Protein AF-A0A8S3E7M5-F1 (afdb_monomer_lite)

InterPro domains:
  IPR029052 Metallo-dependent phosphatase-like [G3DSA:3.60.21.10] (1-58)
  IPR029052 Metallo-dependent phosphatase-like [SSF56300] (2-57)
  IPR051134 Protein Phosphatase PPP [PTHR45668] (1-58)

pLDDT: mean 96.55, std 4.74, range [65.12, 98.81]

Radius of gyration: 11.52 Å; chains: 1; bounding box: 26×25×23 Å

Organism: NCBI:txid392030

Foldseek 3Di:
D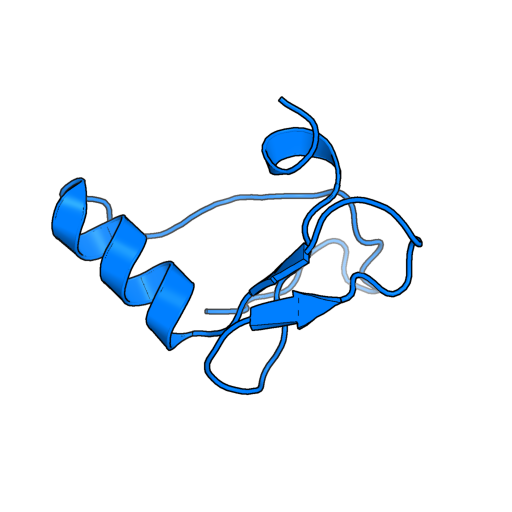FQVPQEEEDDDADWAQDPVNTHIYHHPVRQVVVCVVVVHDHDDDDPDDDPVRDDDDD

Sequence (58 aa):
MSEILWSDPQPQAGRSESKRGVGLQFGPDVTERFLKLNNLEYVVRSHEVKQEGYELAH

Structure (mmCIF, N/CA/C/O backbone):
data_AF-A0A8S3E7M5-F1
#
_entry.id   AF-A0A8S3E7M5-F1
#
loop_
_atom_site.group_PDB
_atom_site.id
_atom_site.type_symbol
_atom_site.label_atom_id
_atom_site.label_alt_id
_atom_site.label_comp_id
_atom_site.label_asym_id
_atom_site.label_entity_id
_atom_site.label_seq_id
_atom_site.pdbx_PDB_ins_code
_atom_site.Cartn_x
_atom_site.Cartn_y
_atom_site.Cartn_z
_atom_site.occupancy
_atom_site.B_iso_or_equiv
_atom_site.auth_seq_id
_atom_site.auth_comp_id
_atom_site.auth_asym_id
_atom_site.auth_atom_id
_atom_site.pdbx_PDB_model_num
ATOM 1 N N . MET A 1 1 ? -10.032 6.481 -12.719 1.00 65.12 1 MET A N 1
ATOM 2 C CA . MET A 1 1 ? -9.811 5.063 -13.095 1.00 65.12 1 MET A CA 1
ATOM 3 C C . MET A 1 1 ? -8.334 4.671 -13.184 1.00 65.12 1 MET A C 1
ATOM 5 O O . MET A 1 1 ? -8.055 3.498 -13.020 1.00 65.12 1 MET A O 1
ATOM 9 N N . SER A 1 2 ? -7.388 5.597 -13.391 1.00 86.06 2 SER A N 1
ATOM 10 C CA . SER A 1 2 ? -5.952 5.258 -13.465 1.00 86.06 2 SER A CA 1
ATOM 11 C C . SER A 1 2 ? -5.344 4.794 -12.124 1.00 86.06 2 SER A C 1
ATOM 13 O O . SER A 1 2 ? -4.630 3.799 -12.076 1.00 86.06 2 SER A O 1
ATOM 15 N N . GLU A 1 3 ? -5.687 5.453 -11.013 1.00 91.31 3 GLU A N 1
ATOM 16 C CA . GLU A 1 3 ? -5.034 5.224 -9.710 1.00 91.31 3 GLU A CA 1
ATOM 17 C C . GLU A 1 3 ? -5.269 3.829 -9.112 1.00 91.31 3 GLU A C 1
ATOM 19 O O . GLU A 1 3 ? -4.365 3.271 -8.502 1.00 91.31 3 GLU A O 1
ATOM 24 N N . ILE A 1 4 ? -6.440 3.217 -9.327 1.00 95.38 4 ILE A N 1
ATOM 25 C CA . ILE A 1 4 ? -6.709 1.852 -8.833 1.00 95.38 4 ILE A CA 1
ATOM 26 C C . ILE A 1 4 ? -5.841 0.795 -9.536 1.00 95.38 4 ILE A C 1
ATOM 28 O O . ILE A 1 4 ? -5.616 -0.280 -8.991 1.00 95.38 4 ILE A O 1
ATOM 32 N N . LEU A 1 5 ? -5.351 1.103 -10.742 1.00 96.19 5 LEU A N 1
ATOM 33 C CA . LEU A 1 5 ? -4.541 0.191 -11.547 1.00 96.19 5 LEU A CA 1
ATOM 34 C C . LEU A 1 5 ? -3.035 0.441 -11.397 1.00 96.19 5 LEU A C 1
ATOM 36 O O . LEU A 1 5 ? -2.263 -0.498 -11.561 1.00 96.19 5 LEU A O 1
ATOM 40 N N . TRP A 1 6 ? -2.624 1.680 -11.103 1.00 96.69 6 TRP A N 1
ATOM 41 C CA . TRP A 1 6 ? -1.227 2.117 -11.242 1.00 96.69 6 TRP A CA 1
ATOM 42 C C . TRP A 1 6 ? -0.578 2.692 -9.981 1.00 96.69 6 TRP A C 1
ATOM 44 O O . TRP A 1 6 ? 0.614 2.993 -10.008 1.00 96.69 6 TRP A O 1
ATOM 54 N N . SER A 1 7 ? -1.325 2.884 -8.893 1.00 97.56 7 SER A N 1
ATOM 55 C CA . SER A 1 7 ? -0.747 3.425 -7.659 1.00 97.56 7 SER A CA 1
ATOM 56 C C . SER A 1 7 ? 0.015 2.365 -6.857 1.00 97.56 7 SER A C 1
ATOM 58 O O . SER A 1 7 ? -0.370 1.198 -6.865 1.00 97.56 7 SER A O 1
ATOM 60 N N . ASP A 1 8 ? 1.050 2.775 -6.123 1.00 98.25 8 ASP A N 1
ATOM 61 C CA . ASP A 1 8 ? 1.893 1.902 -5.287 1.00 98.25 8 ASP A CA 1
ATOM 62 C C . ASP A 1 8 ? 2.014 2.428 -3.842 1.00 98.25 8 ASP A C 1
ATOM 64 O O . ASP A 1 8 ? 1.974 3.642 -3.631 1.00 98.25 8 ASP A O 1
ATOM 68 N N . PRO A 1 9 ? 2.180 1.560 -2.831 1.00 98.06 9 PRO A N 1
ATOM 69 C CA . PRO A 1 9 ? 2.483 1.995 -1.470 1.00 98.06 9 PRO A CA 1
ATOM 70 C C . PRO A 1 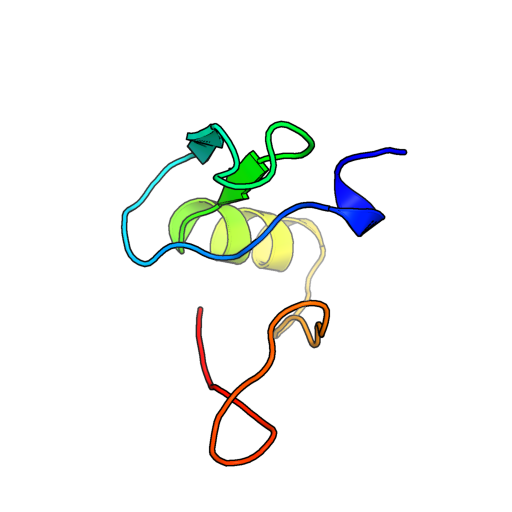9 ? 3.876 2.645 -1.368 1.00 98.06 9 PRO A C 1
ATOM 72 O O . PRO A 1 9 ? 4.807 2.300 -2.099 1.00 98.06 9 PRO A O 1
ATOM 75 N N . GLN A 1 10 ? 4.043 3.575 -0.427 1.00 98.00 10 GLN A N 1
ATOM 76 C CA . GLN A 1 10 ? 5.338 4.147 -0.041 1.00 98.00 10 GLN A CA 1
ATOM 77 C C . GLN A 1 10 ? 5.483 4.202 1.486 1.00 98.00 10 GLN A C 1
ATOM 79 O O . GLN A 1 10 ? 4.504 4.416 2.194 1.00 98.00 10 GLN A O 1
ATOM 84 N N . PRO A 1 11 ? 6.703 4.081 2.036 1.00 97.44 11 PRO A N 1
ATOM 85 C CA . PRO A 1 11 ? 6.888 4.078 3.486 1.00 97.44 11 PRO A CA 1
ATOM 86 C C . PRO A 1 11 ? 6.661 5.455 4.136 1.00 97.44 11 PRO A C 1
ATOM 88 O O . PRO A 1 11 ? 6.356 5.523 5.324 1.00 97.44 11 PRO A O 1
ATOM 91 N N . GLN A 1 12 ? 6.814 6.557 3.393 1.00 98.06 12 GLN A N 1
ATOM 92 C CA . GLN A 1 12 ? 6.611 7.912 3.916 1.00 98.06 12 GLN A CA 1
ATOM 93 C C . GLN A 1 12 ? 5.128 8.298 3.927 1.00 98.06 12 GLN A C 1
ATOM 95 O O . GLN A 1 12 ? 4.390 7.956 3.006 1.00 98.06 12 GLN A O 1
ATOM 100 N N . ALA A 1 13 ? 4.709 9.080 4.925 1.00 98.38 13 ALA A N 1
ATOM 101 C CA . ALA A 1 13 ? 3.360 9.644 4.983 1.00 98.38 13 ALA A CA 1
ATOM 102 C C . ALA A 1 13 ? 3.049 10.573 3.794 1.00 98.38 13 ALA A C 1
ATOM 104 O O . ALA A 1 13 ? 3.940 11.210 3.225 1.00 98.38 13 ALA A O 1
ATOM 105 N N . GLY A 1 14 ? 1.767 10.675 3.456 1.00 97.81 14 GLY A N 1
ATOM 106 C CA . GLY A 1 14 ? 1.234 11.513 2.395 1.00 97.81 14 GLY A CA 1
ATOM 107 C C . GLY A 1 14 ? 1.137 10.801 1.049 1.00 97.81 14 GLY A C 1
ATOM 108 O O . GLY A 1 14 ? 0.941 9.589 0.953 1.00 97.81 14 GLY A O 1
ATOM 109 N N . ARG A 1 15 ? 1.216 11.590 -0.023 1.00 98.19 15 ARG A N 1
ATOM 110 C CA . ARG A 1 15 ? 1.170 11.116 -1.409 1.00 98.19 15 ARG A CA 1
ATOM 111 C C . ARG A 1 15 ? 2.332 11.714 -2.182 1.00 98.19 15 ARG A C 1
ATOM 113 O O . ARG A 1 15 ? 2.702 12.858 -1.925 1.00 98.19 15 ARG A O 1
ATOM 120 N N . SER A 1 16 ? 2.865 10.971 -3.140 1.00 97.44 16 SER A N 1
ATOM 121 C CA . SER A 1 16 ? 3.880 11.482 -4.061 1.00 97.44 16 SER A CA 1
ATOM 122 C C . SER A 1 16 ? 3.632 11.009 -5.491 1.00 97.44 16 SER A C 1
ATOM 124 O O . SER A 1 16 ? 2.739 10.196 -5.754 1.00 97.44 16 SER A O 1
ATOM 126 N N . GLU A 1 17 ? 4.380 11.574 -6.435 1.00 97.19 17 GLU A N 1
ATOM 127 C CA . GLU A 1 17 ? 4.306 11.174 -7.836 1.00 97.19 17 GLU A CA 1
ATOM 128 C C . GLU A 1 17 ? 4.767 9.724 -8.011 1.00 97.19 17 GLU A C 1
ATOM 130 O O . GLU A 1 17 ? 5.770 9.286 -7.446 1.00 97.19 17 GLU A O 1
ATOM 135 N N . SER A 1 18 ? 4.033 8.964 -8.823 1.00 96.00 18 SER A N 1
ATOM 136 C CA . SER A 1 18 ? 4.411 7.590 -9.132 1.00 96.00 18 SER A CA 1
ATOM 137 C C . SER A 1 18 ? 5.724 7.537 -9.907 1.00 96.00 18 SER A C 1
ATOM 139 O O . SER A 1 18 ? 5.891 8.199 -10.933 1.00 96.00 18 SER A O 1
ATOM 141 N N . LYS A 1 19 ? 6.610 6.621 -9.504 1.00 93.12 19 LYS A N 1
ATOM 142 C CA . LYS A 1 19 ? 7.826 6.269 -10.259 1.00 93.12 19 LYS A CA 1
ATOM 143 C C . LYS A 1 19 ? 7.526 5.724 -11.662 1.00 93.12 19 LYS A C 1
ATOM 145 O O . LYS A 1 19 ? 8.432 5.610 -12.479 1.00 93.12 19 LYS A O 1
ATOM 150 N N . ARG A 1 20 ? 6.267 5.376 -11.942 1.00 94.06 20 ARG A N 1
ATOM 151 C CA . ARG A 1 20 ? 5.793 4.856 -13.232 1.00 94.06 20 ARG A CA 1
ATOM 152 C C . ARG A 1 20 ? 5.330 5.954 -14.191 1.00 94.06 20 ARG A C 1
ATOM 154 O O . ARG A 1 20 ? 4.929 5.637 -15.305 1.00 94.06 20 ARG A O 1
ATOM 161 N N . GLY A 1 21 ? 5.320 7.219 -13.758 1.00 94.38 21 GLY A N 1
ATOM 162 C CA . GLY A 1 21 ? 4.789 8.344 -14.539 1.00 94.38 21 GLY A CA 1
ATOM 163 C C . GLY A 1 21 ? 3.259 8.355 -14.674 1.00 94.38 21 GLY A C 1
ATOM 164 O O . GLY A 1 21 ? 2.706 9.211 -15.358 1.00 94.38 21 GLY A O 1
ATOM 165 N N . VAL A 1 22 ? 2.565 7.414 -14.028 1.00 95.25 22 VAL A N 1
ATOM 166 C CA . VAL A 1 22 ? 1.104 7.308 -13.981 1.00 95.25 22 VAL A CA 1
ATOM 167 C C . VAL A 1 22 ? 0.672 6.733 -12.632 1.00 95.25 22 VAL A C 1
ATOM 169 O O . VAL A 1 22 ? 1.351 5.872 -12.072 1.00 95.25 22 VAL A O 1
ATOM 172 N N . GLY A 1 23 ? -0.451 7.219 -12.102 1.00 93.81 23 GLY A N 1
ATOM 173 C CA . GLY A 1 23 ? -0.890 6.904 -10.742 1.00 93.81 23 GLY A CA 1
ATOM 174 C C . GLY A 1 23 ? -0.136 7.720 -9.690 1.00 93.81 23 GLY A C 1
ATOM 175 O O . GLY A 1 23 ? 0.460 8.753 -9.996 1.00 93.81 23 GLY A O 1
ATOM 176 N N . LEU A 1 24 ? -0.175 7.256 -8.444 1.00 96.88 24 LEU A N 1
ATOM 177 C CA . LEU A 1 24 ? 0.399 7.940 -7.284 1.00 96.88 24 LEU A CA 1
ATOM 178 C C . LEU A 1 24 ? 1.149 6.941 -6.404 1.00 96.88 24 LEU A C 1
ATOM 180 O O . LEU A 1 24 ? 0.842 5.750 -6.415 1.00 96.88 24 LEU A O 1
ATOM 184 N N . GLN A 1 25 ? 2.062 7.430 -5.574 1.00 98.12 25 GLN A N 1
ATOM 185 C CA . GLN A 1 25 ? 2.480 6.686 -4.392 1.00 98.12 25 GLN A CA 1
ATOM 186 C C . GLN A 1 25 ? 1.671 7.143 -3.175 1.00 98.12 25 GLN A C 1
ATOM 188 O O . GLN A 1 25 ? 1.369 8.334 -3.051 1.00 98.12 25 GLN A O 1
ATOM 193 N N . PHE A 1 26 ? 1.296 6.222 -2.287 1.00 98.56 26 PHE A N 1
ATOM 194 C CA . PHE A 1 26 ? 0.489 6.527 -1.099 1.00 98.56 26 PHE A CA 1
ATOM 195 C C . PHE A 1 26 ? 1.098 5.958 0.185 1.00 98.56 26 PHE A C 1
ATOM 197 O O . PHE A 1 26 ? 1.579 4.832 0.204 1.00 98.56 26 PHE A O 1
ATOM 204 N N . GLY A 1 27 ? 1.092 6.771 1.241 1.00 98.56 27 GLY A N 1
ATOM 205 C CA . GLY A 1 27 ? 1.665 6.453 2.544 1.00 98.56 27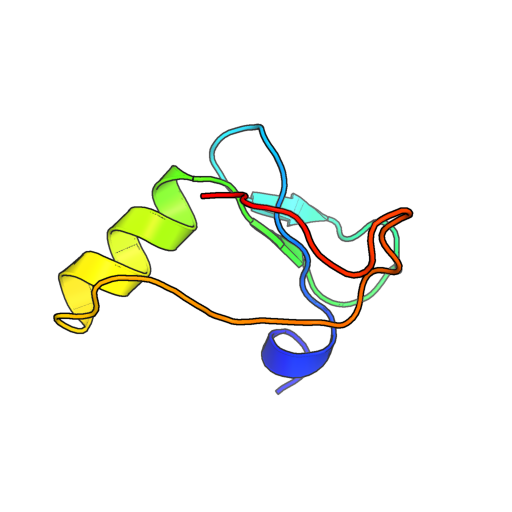 GLY A CA 1
ATOM 206 C C . GLY A 1 27 ?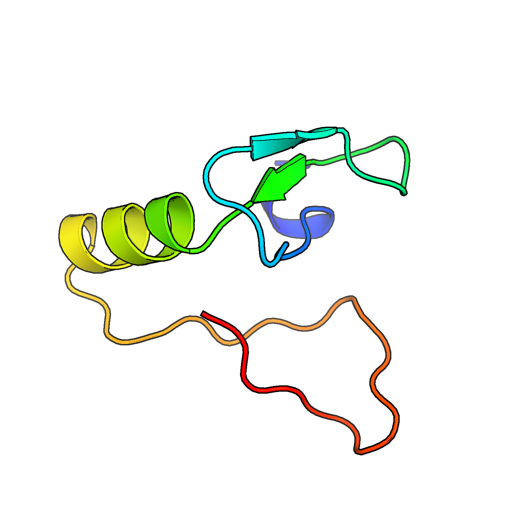 0.712 5.762 3.524 1.00 98.56 27 GLY A C 1
ATOM 207 O O . GLY A 1 27 ? -0.479 5.588 3.236 1.00 98.56 27 GLY A O 1
ATOM 208 N N . PRO A 1 28 ? 1.211 5.423 4.730 1.00 98.62 28 PRO A N 1
ATOM 209 C CA . PRO A 1 28 ? 0.441 4.704 5.748 1.00 98.62 28 PRO A CA 1
ATOM 210 C C . PRO A 1 28 ? -0.782 5.475 6.245 1.00 98.62 28 PRO A C 1
ATOM 212 O O . PRO A 1 28 ? -1.830 4.882 6.479 1.00 98.62 28 PRO A O 1
ATOM 215 N N . ASP A 1 29 ? -0.681 6.798 6.345 1.00 98.62 29 ASP A N 1
ATOM 216 C CA . ASP A 1 29 ? -1.778 7.692 6.718 1.00 98.62 29 ASP A CA 1
ATOM 217 C C . ASP A 1 29 ? -2.931 7.657 5.702 1.00 98.62 29 ASP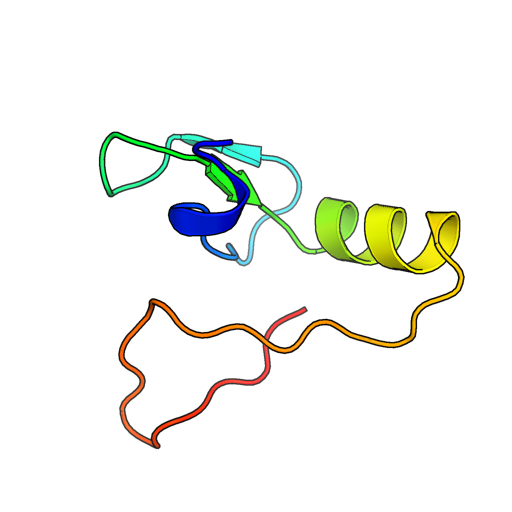 A C 1
ATOM 219 O O . ASP A 1 29 ? -4.105 7.742 6.072 1.00 98.62 29 ASP A O 1
ATOM 223 N N . VAL A 1 30 ? -2.612 7.495 4.414 1.00 98.50 30 VAL A N 1
ATOM 224 C CA . VAL A 1 30 ? -3.613 7.373 3.350 1.00 98.50 30 VAL A CA 1
ATOM 225 C C . VAL A 1 30 ? -4.327 6.027 3.449 1.00 98.50 30 VAL A C 1
ATOM 227 O O . VAL A 1 30 ? -5.560 6.002 3.391 1.00 98.50 30 VAL A O 1
ATOM 230 N N . THR A 1 31 ? -3.578 4.936 3.637 1.00 98.56 31 THR A N 1
ATOM 231 C CA . THR A 1 31 ? -4.142 3.590 3.825 1.00 98.56 31 THR A CA 1
ATOM 232 C C . THR A 1 31 ? -5.033 3.543 5.064 1.00 98.56 31 THR A C 1
ATOM 234 O O . THR A 1 31 ? -6.198 3.166 4.963 1.00 98.56 31 THR A O 1
ATOM 237 N N . GLU A 1 32 ? -4.549 4.020 6.214 1.00 98.62 32 GLU A N 1
ATOM 238 C CA . GLU A 1 32 ? -5.306 4.033 7.471 1.00 98.62 32 GLU A CA 1
ATOM 239 C C . GLU A 1 32 ? -6.601 4.848 7.348 1.00 98.62 32 GLU A C 1
ATOM 241 O O . GLU A 1 32 ? -7.673 4.397 7.761 1.00 98.62 32 GLU A O 1
ATOM 246 N N . ARG A 1 33 ? -6.537 6.040 6.741 1.00 98.69 33 ARG A N 1
ATOM 247 C CA . ARG A 1 33 ? -7.726 6.872 6.523 1.00 98.69 33 ARG A CA 1
ATOM 248 C C . ARG A 1 33 ? -8.742 6.182 5.617 1.00 98.69 33 ARG A C 1
ATOM 250 O O . ARG A 1 33 ? -9.939 6.265 5.892 1.00 98.69 33 ARG A O 1
ATOM 257 N N . PHE A 1 34 ? -8.287 5.530 4.546 1.00 98.50 34 PHE A N 1
ATOM 258 C CA . PHE A 1 34 ? -9.159 4.787 3.639 1.00 98.50 34 PHE A CA 1
ATOM 259 C C . PHE A 1 34 ? -9.845 3.621 4.359 1.00 98.50 34 PHE A C 1
ATOM 261 O O . PHE A 1 34 ? -11.063 3.480 4.259 1.00 98.50 34 PHE A O 1
ATOM 268 N N . LEU A 1 35 ? -9.089 2.834 5.124 1.00 98.69 35 LEU A N 1
ATOM 269 C CA . LEU A 1 35 ? -9.612 1.696 5.877 1.00 98.69 35 LEU A CA 1
ATOM 270 C C . LEU A 1 35 ? -10.650 2.134 6.918 1.00 98.69 35 LEU A C 1
ATOM 272 O O . LEU A 1 35 ? -11.769 1.623 6.914 1.00 98.69 35 LEU A O 1
ATOM 276 N N . LYS A 1 36 ? -10.335 3.153 7.732 1.00 98.69 36 LYS A N 1
ATOM 277 C CA . LYS A 1 36 ? -11.259 3.703 8.741 1.00 98.69 36 LYS A CA 1
ATOM 278 C C . LYS A 1 36 ? -12.547 4.242 8.129 1.00 98.69 36 LYS A C 1
ATOM 280 O O . LYS A 1 36 ? -13.625 3.985 8.652 1.00 98.69 36 LYS A O 1
ATOM 285 N N . LEU A 1 37 ? -12.444 4.983 7.023 1.00 98.81 37 LEU A N 1
ATOM 286 C CA . LEU A 1 37 ? -13.608 5.570 6.355 1.00 98.81 37 LEU A CA 1
ATOM 287 C C . LEU A 1 37 ? -14.570 4.501 5.818 1.00 98.81 37 LEU A C 1
ATOM 289 O O . LEU A 1 37 ? -15.773 4.740 5.769 1.00 98.81 37 LEU A O 1
ATOM 293 N N . ASN A 1 38 ? -14.041 3.343 5.421 1.00 98.69 38 ASN A N 1
ATOM 294 C CA . ASN A 1 38 ? -14.809 2.271 4.789 1.00 98.69 38 ASN A CA 1
ATOM 295 C C . ASN A 1 38 ? -15.064 1.071 5.714 1.00 98.69 38 ASN A C 1
ATOM 297 O O . ASN A 1 38 ? -15.622 0.077 5.257 1.00 98.69 38 ASN A O 1
ATOM 301 N N . ASN A 1 39 ? -14.679 1.157 6.993 1.00 98.50 39 ASN A N 1
ATOM 302 C CA . ASN A 1 39 ? -14.772 0.059 7.958 1.00 98.50 39 ASN A CA 1
ATOM 303 C C . ASN A 1 39 ? -14.117 -1.244 7.445 1.00 98.50 39 ASN A C 1
ATOM 305 O O . ASN A 1 39 ? -14.724 -2.314 7.461 1.00 98.50 39 ASN A O 1
ATOM 309 N N . LEU A 1 40 ? -12.887 -1.124 6.941 1.00 98.69 40 LEU A N 1
ATOM 310 C CA . LEU A 1 40 ? -12.067 -2.226 6.431 1.00 98.69 40 LEU A CA 1
ATOM 311 C C . LEU A 1 40 ? -10.861 -2.468 7.346 1.00 98.69 40 LEU A C 1
ATOM 313 O O . LEU A 1 40 ? -10.395 -1.549 8.016 1.00 98.69 40 LEU A O 1
ATOM 317 N N . GLU A 1 41 ? -10.327 -3.690 7.329 1.00 98.19 41 GLU A N 1
ATOM 318 C CA . GLU A 1 41 ? -9.175 -4.076 8.159 1.00 98.19 41 GLU A CA 1
ATOM 319 C C . GLU A 1 41 ? -7.830 -3.888 7.448 1.00 98.19 41 GLU A C 1
ATOM 321 O O . GLU A 1 41 ? -6.892 -3.368 8.042 1.00 98.19 41 GLU A O 1
ATOM 326 N N . TYR A 1 42 ? -7.727 -4.301 6.181 1.00 98.12 42 TYR A N 1
ATOM 327 C CA . TYR A 1 42 ? -6.507 -4.198 5.376 1.00 98.12 42 TYR A CA 1
ATOM 328 C C . TYR A 1 42 ? -6.825 -4.228 3.873 1.00 98.12 42 TYR A C 1
ATOM 330 O O . TYR A 1 42 ? -7.962 -4.486 3.466 1.00 98.12 42 TYR A O 1
ATOM 338 N N . VAL A 1 43 ? -5.817 -3.955 3.037 1.00 97.75 43 VAL A N 1
ATOM 339 C CA . VAL A 1 43 ? -5.909 -4.029 1.571 1.00 97.75 43 VAL A CA 1
ATOM 340 C C . VAL A 1 43 ? -4.954 -5.098 1.051 1.00 97.75 43 VAL A C 1
ATOM 342 O O . VAL A 1 43 ? -3.768 -5.079 1.360 1.00 97.75 43 VAL A O 1
ATOM 345 N N . VAL A 1 44 ? -5.454 -5.997 0.201 1.00 98.19 44 VAL A N 1
ATOM 346 C CA . VAL A 1 44 ? -4.610 -6.895 -0.600 1.00 98.19 44 VAL A CA 1
ATOM 347 C C . VAL A 1 44 ? -4.455 -6.305 -1.990 1.00 98.19 44 VAL A C 1
ATOM 349 O O . VAL A 1 44 ? -5.445 -5.979 -2.647 1.00 98.19 44 VAL A O 1
ATOM 352 N N . ARG A 1 45 ? -3.212 -6.174 -2.452 1.00 97.81 45 ARG A N 1
ATOM 353 C CA . ARG A 1 45 ? -2.907 -5.635 -3.778 1.00 97.81 45 ARG A CA 1
ATOM 354 C C . ARG A 1 45 ? -1.669 -6.298 -4.382 1.00 97.81 45 ARG A C 1
ATOM 356 O O . ARG A 1 45 ? -0.933 -6.986 -3.685 1.00 97.81 45 ARG A O 1
ATOM 363 N N . SER A 1 46 ? -1.463 -6.109 -5.685 1.00 97.06 46 SER A N 1
ATOM 364 C CA . SER A 1 46 ? -0.365 -6.737 -6.444 1.00 97.06 46 SER A CA 1
ATOM 365 C C . SER A 1 46 ? 0.510 -5.680 -7.130 1.00 97.06 46 SER A C 1
ATOM 367 O O . SER A 1 46 ? 1.033 -4.811 -6.448 1.00 97.06 46 SER A O 1
ATOM 369 N N . HIS A 1 47 ? 0.653 -5.714 -8.459 1.00 97.50 47 HIS A N 1
ATOM 370 C CA . HIS A 1 47 ? 1.377 -4.745 -9.303 1.00 97.50 47 HIS A CA 1
ATOM 371 C C . HIS A 1 47 ? 2.904 -4.635 -9.112 1.00 97.50 47 HIS A C 1
ATOM 373 O O . HIS A 1 47 ? 3.616 -4.344 -10.074 1.00 97.50 47 HIS A O 1
ATOM 379 N N . GLU A 1 48 ? 3.433 -4.898 -7.920 1.00 97.75 48 GLU A N 1
ATOM 380 C CA . GLU A 1 48 ? 4.869 -4.923 -7.641 1.00 97.75 48 GLU A CA 1
ATOM 381 C C . GLU A 1 48 ? 5.374 -6.357 -7.481 1.00 97.75 48 GLU A C 1
ATOM 383 O O . GLU A 1 48 ? 4.801 -7.157 -6.745 1.00 97.75 48 GLU A O 1
ATOM 388 N N . VAL A 1 49 ? 6.473 -6.678 -8.168 1.00 97.75 49 VAL A N 1
ATOM 389 C CA . VAL A 1 49 ? 7.186 -7.942 -7.960 1.00 97.75 49 VAL A CA 1
ATOM 390 C C . VAL A 1 49 ? 7.906 -7.874 -6.616 1.00 97.75 49 VAL A C 1
ATOM 392 O O . VAL A 1 49 ? 8.625 -6.913 -6.343 1.00 97.75 49 VAL A O 1
ATOM 395 N N . LYS A 1 50 ? 7.735 -8.911 -5.795 1.00 97.75 50 LYS A N 1
ATOM 396 C CA . LYS A 1 50 ? 8.436 -9.095 -4.520 1.00 97.75 50 LYS A CA 1
ATOM 397 C C . LYS A 1 50 ? 9.205 -10.406 -4.555 1.00 97.75 50 LYS A C 1
ATOM 399 O O . LYS A 1 50 ? 8.731 -11.377 -5.139 1.00 97.75 50 LYS A O 1
ATOM 404 N N . GLN A 1 51 ? 10.383 -10.420 -3.936 1.00 97.56 51 GLN A N 1
ATOM 405 C CA . GLN A 1 51 ? 11.289 -11.570 -3.974 1.00 97.56 51 GLN A CA 1
ATOM 406 C C . GLN A 1 51 ? 10.631 -12.838 -3.415 1.00 97.56 51 GLN A C 1
ATOM 408 O O . GLN A 1 51 ? 10.663 -13.877 -4.064 1.00 97.56 51 GLN A O 1
ATOM 413 N N . GLU A 1 52 ? 9.951 -12.718 -2.274 1.00 98.12 52 GLU A N 1
ATOM 414 C CA . GLU A 1 52 ? 9.240 -13.828 -1.622 1.00 98.12 52 GLU A CA 1
ATOM 415 C C . GLU A 1 52 ? 7.804 -14.012 -2.149 1.00 98.12 52 GLU A C 1
ATOM 417 O O . GLU A 1 52 ? 6.999 -14.736 -1.570 1.00 98.12 52 GLU A O 1
ATOM 422 N N . GLY A 1 53 ? 7.436 -13.317 -3.230 1.00 98.00 53 GLY A N 1
ATOM 423 C CA . GLY A 1 53 ? 6.088 -13.345 -3.805 1.00 98.00 53 GLY A CA 1
ATOM 424 C C . GLY A 1 53 ? 5.036 -12.534 -3.039 1.00 98.00 53 GLY A C 1
ATOM 425 O O . GLY A 1 53 ? 3.933 -12.355 -3.553 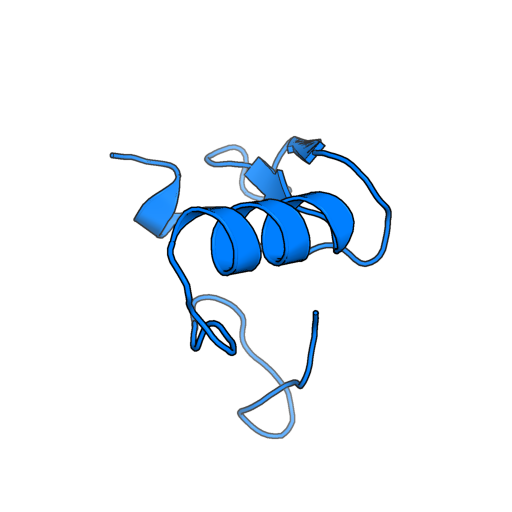1.00 98.00 53 GLY A O 1
ATOM 426 N N . TYR A 1 54 ? 5.363 -11.998 -1.859 1.00 98.19 54 TYR A N 1
ATOM 427 C CA . TYR A 1 54 ? 4.508 -11.084 -1.097 1.00 98.19 54 TYR A CA 1
ATOM 428 C C . TYR A 1 54 ? 5.331 -10.078 -0.280 1.00 98.19 54 TYR A C 1
ATOM 430 O O . TYR A 1 54 ? 6.539 -10.229 -0.102 1.00 98.19 54 TYR A O 1
ATOM 438 N N . GLU A 1 55 ? 4.662 -9.043 0.219 1.00 97.94 55 GLU A N 1
ATOM 439 C CA . GLU A 1 55 ? 5.204 -8.089 1.185 1.00 97.94 55 GLU A CA 1
ATOM 440 C C . GLU A 1 55 ? 4.069 -7.617 2.099 1.00 97.94 55 GLU A C 1
ATOM 442 O O . GLU A 1 55 ? 2.945 -7.420 1.637 1.00 97.94 55 GLU A O 1
ATOM 447 N N . LEU A 1 56 ? 4.364 -7.444 3.389 1.00 97.62 56 LEU A N 1
ATOM 448 C CA . LEU A 1 56 ? 3.469 -6.769 4.326 1.00 97.62 56 LEU A CA 1
ATOM 449 C C . LEU A 1 56 ? 3.874 -5.297 4.407 1.00 97.62 56 LEU A C 1
ATOM 451 O O . LEU A 1 56 ? 4.976 -4.979 4.857 1.00 97.62 56 LEU A O 1
ATOM 455 N N . ALA A 1 57 ? 2.982 -4.418 3.963 1.00 94.94 57 ALA A N 1
ATOM 456 C CA . ALA A 1 57 ? 3.149 -2.975 4.009 1.00 94.94 57 ALA A CA 1
ATOM 457 C C . ALA A 1 57 ? 1.795 -2.311 4.275 1.00 94.94 57 ALA A C 1
ATOM 459 O O . ALA A 1 57 ? 0.789 -2.739 3.713 1.00 94.94 57 ALA A O 1
ATOM 460 N N . HIS A 1 58 ? 1.829 -1.252 5.089 1.00 91.56 58 HIS A N 1
ATOM 461 C CA . HIS A 1 58 ? 0.664 -0.581 5.681 1.00 91.56 58 HIS A CA 1
ATOM 462 C C . HIS A 1 58 ? -0.226 -1.528 6.485 1.00 91.56 58 HIS A C 1
ATOM 464 O O . HIS A 1 58 ? -1.285 -1.952 5.974 1.00 91.56 58 HIS A O 1
#

Secondary structure (DSSP, 8-state):
--HHHH-EE-SSSSEEE-TTSSSEEE-HHHHHHHHHHHT-S-----SS--TTS-----